Protein AF-A0A7C2ZJU1-F1 (afdb_monomer_lite)

Radius of gyration: 16.71 Å; chains: 1; bounding box: 27×35×54 Å

Foldseek 3Di:
DDDDDDPDQPPVNVVCCVLVPDDLFAAEDPAAVVQCVVVVHDQDPVNSVVLSVVLVVCVVVVHQWDWDDDDPKIFTAGSVSSYGPHIDD

Secondary structure (DSSP, 8-state):
------SS--HHHHHHHHHS-S--PPEEPHHHHHHHHHTT----HHHHHHHHHHHHHHHHTT-SEEEEEETTEEEEEETTTTEEEEEE-

pLDDT: mean 84.06, std 14.72, range [39.34, 95.19]

Structure (mmCIF, N/CA/C/O backbone):
data_AF-A0A7C2ZJU1-F1
#
_entry.id   AF-A0A7C2ZJU1-F1
#
loop_
_atom_site.group_PDB
_atom_site.id
_atom_site.type_symbol
_atom_site.label_atom_id
_atom_site.label_alt_id
_atom_site.label_comp_id
_atom_site.label_asym_id
_atom_site.label_entity_id
_atom_site.label_seq_id
_atom_site.pdbx_PDB_ins_code
_atom_site.Cartn_x
_atom_site.Cartn_y
_atom_site.Cartn_z
_atom_site.occupancy
_atom_site.B_iso_or_equiv
_atom_site.auth_seq_id
_atom_site.auth_comp_id
_atom_site.auth_asym_id
_atom_site.auth_atom_id
_atom_site.pdbx_PDB_model_num
ATOM 1 N N . MET A 1 1 ? 11.649 7.395 40.630 1.00 39.34 1 MET A N 1
ATOM 2 C CA . MET A 1 1 ? 12.334 7.275 39.316 1.00 39.34 1 MET A CA 1
ATOM 3 C C . MET A 1 1 ? 11.233 7.175 38.258 1.00 39.34 1 MET A C 1
ATOM 5 O O . MET A 1 1 ? 10.393 6.314 38.433 1.00 39.34 1 MET A O 1
ATOM 9 N N . ARG A 1 2 ? 11.061 8.006 37.221 1.00 42.34 2 ARG A N 1
ATOM 10 C CA . ARG A 1 2 ? 11.853 9.066 36.571 1.00 42.34 2 ARG A CA 1
ATOM 11 C C . ARG A 1 2 ? 10.908 10.242 36.242 1.00 42.34 2 ARG A C 1
ATOM 13 O O . ARG A 1 2 ? 9.827 10.015 35.708 1.00 42.3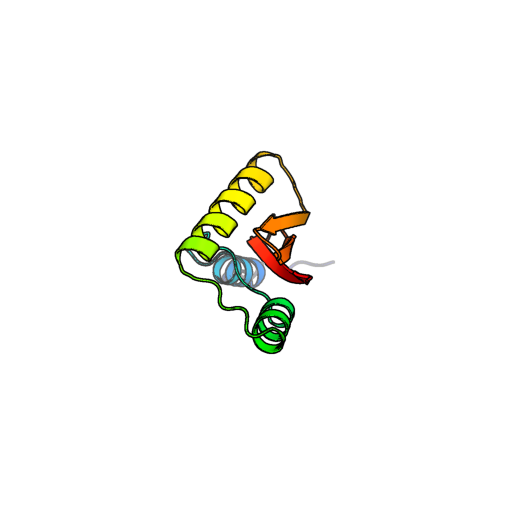4 2 ARG A O 1
ATOM 20 N N . SER A 1 3 ? 11.337 11.465 36.545 1.00 51.84 3 SER A N 1
ATOM 21 C CA . SER A 1 3 ? 10.737 12.718 36.061 1.00 51.84 3 SER A CA 1
ATOM 22 C C . SER A 1 3 ? 11.405 13.145 34.754 1.00 51.84 3 SER A C 1
ATOM 24 O O . SER A 1 3 ? 12.597 12.899 34.576 1.00 51.84 3 SER A O 1
ATOM 26 N N . GLY A 1 4 ? 10.665 13.829 33.876 1.00 46.00 4 GLY A N 1
ATOM 27 C CA . GLY A 1 4 ? 11.236 14.508 32.710 1.00 46.00 4 GLY A CA 1
ATOM 28 C C . GLY A 1 4 ? 10.194 15.003 31.707 1.00 46.00 4 GLY A C 1
ATOM 29 O O . GLY A 1 4 ? 10.135 14.496 30.594 1.00 46.00 4 GLY A O 1
ATOM 30 N N . LYS A 1 5 ? 9.360 15.981 32.088 1.00 52.00 5 LYS A N 1
ATOM 31 C CA . LYS A 1 5 ? 8.596 16.794 31.127 1.00 52.00 5 LYS A CA 1
ATOM 32 C C . LYS A 1 5 ? 9.502 17.933 30.652 1.00 52.00 5 LYS A C 1
ATOM 34 O O . LYS A 1 5 ? 9.741 18.861 31.417 1.00 52.00 5 LYS A O 1
ATOM 39 N N . SER A 1 6 ? 9.997 17.860 29.418 1.00 52.19 6 SER A N 1
ATOM 40 C CA . SER A 1 6 ? 10.590 18.996 28.709 1.00 52.19 6 SER A CA 1
ATOM 41 C C . SER A 1 6 ? 9.541 19.624 27.789 1.00 52.19 6 SER A C 1
ATOM 43 O O . SER A 1 6 ? 8.798 18.947 27.083 1.00 52.19 6 SER A O 1
ATOM 45 N N . SER A 1 7 ? 9.455 20.948 27.842 1.00 57.53 7 SER A N 1
ATOM 46 C CA . SER A 1 7 ? 8.560 21.828 27.090 1.00 57.53 7 SER A CA 1
ATOM 47 C C . SER A 1 7 ? 9.011 22.014 25.634 1.00 57.53 7 SER A C 1
ATOM 49 O O . SER A 1 7 ? 9.223 23.130 25.171 1.00 57.53 7 SER A O 1
ATOM 51 N N . GLY A 1 8 ? 9.164 20.905 24.916 1.00 60.78 8 GLY A N 1
ATOM 52 C CA . GLY A 1 8 ? 9.334 20.837 23.467 1.00 60.78 8 GLY A CA 1
ATOM 53 C C . GLY A 1 8 ? 8.417 19.742 22.931 1.00 60.78 8 GLY A C 1
ATOM 54 O O . GLY A 1 8 ? 8.115 18.792 23.652 1.00 60.78 8 GLY A O 1
ATOM 55 N N . LEU A 1 9 ? 7.907 19.890 21.707 1.00 64.38 9 LEU A N 1
ATOM 56 C CA . LEU A 1 9 ? 7.067 18.874 21.063 1.00 64.38 9 LEU A CA 1
ATOM 57 C C . LEU A 1 9 ? 7.729 17.495 21.224 1.00 64.38 9 LEU A C 1
ATOM 59 O O . LEU A 1 9 ? 8.836 17.297 20.731 1.00 64.38 9 LEU A O 1
ATOM 63 N N . SER A 1 10 ? 7.076 16.573 21.947 1.00 84.19 10 SER A N 1
ATOM 64 C CA . SER A 1 10 ? 7.620 15.224 22.156 1.00 84.19 10 SER A CA 1
ATOM 65 C C . SER A 1 10 ? 7.970 14.604 20.807 1.00 84.19 10 SER A C 1
ATOM 67 O O . SER A 1 10 ? 7.186 14.731 19.860 1.00 84.19 10 SER A O 1
ATOM 69 N N . PHE A 1 11 ? 9.108 13.912 20.731 1.00 83.38 11 PHE A N 1
ATOM 70 C CA . PHE A 1 11 ? 9.515 13.168 19.541 1.00 83.38 11 PHE A CA 1
ATOM 71 C C . PHE A 1 11 ? 8.379 12.270 19.039 1.00 83.38 11 PHE A C 1
ATOM 73 O O . PHE A 1 11 ? 8.095 12.279 17.847 1.00 83.38 11 PHE A O 1
ATOM 80 N N . ASP A 1 12 ? 7.636 11.622 19.943 1.00 80.00 12 ASP A N 1
ATOM 81 C CA . ASP A 1 12 ? 6.457 10.819 19.597 1.00 80.00 12 ASP A CA 1
ATOM 82 C C . ASP A 1 12 ? 5.396 11.605 18.818 1.00 80.00 12 ASP A C 1
ATOM 84 O O . ASP A 1 12 ? 4.814 11.085 17.873 1.00 80.00 12 ASP A O 1
ATOM 88 N N . ARG A 1 13 ? 5.148 12.876 19.168 1.00 78.00 13 ARG A N 1
ATOM 89 C CA . ARG A 1 13 ? 4.165 13.718 18.464 1.00 78.00 13 ARG A CA 1
ATOM 90 C C . ARG A 1 13 ? 4.661 14.154 17.095 1.00 78.00 13 ARG A C 1
ATOM 92 O O . ARG A 1 13 ? 3.867 14.220 16.161 1.00 78.00 13 ARG A O 1
ATOM 99 N N . VAL A 1 14 ? 5.946 14.483 16.978 1.00 83.00 14 VAL A N 1
ATOM 100 C CA . VAL A 1 14 ? 6.545 14.877 15.696 1.00 83.00 14 VAL A CA 1
ATOM 101 C C . VAL A 1 14 ? 6.608 13.671 14.763 1.00 83.00 14 VAL A C 1
ATOM 103 O O . VAL A 1 14 ? 6.196 13.772 13.612 1.00 83.00 14 VAL A O 1
ATOM 106 N N . LEU A 1 15 ? 7.027 12.516 15.278 1.00 77.62 15 LEU A N 1
ATOM 107 C CA . LEU A 1 15 ? 7.053 11.258 14.545 1.00 77.62 15 LEU A CA 1
ATOM 108 C C . LEU A 1 15 ? 5.646 10.839 14.115 1.00 77.62 15 LEU A C 1
ATOM 110 O O . LEU A 1 15 ? 5.461 10.514 12.946 1.00 77.62 15 LEU A O 1
ATOM 114 N N . ALA A 1 16 ? 4.652 10.907 15.008 1.00 71.81 16 ALA A N 1
ATOM 115 C CA . ALA A 1 16 ? 3.259 10.625 14.666 1.00 71.81 16 ALA A CA 1
ATOM 116 C C . ALA A 1 16 ? 2.758 11.567 13.565 1.00 71.81 16 ALA A C 1
ATOM 118 O O . ALA A 1 16 ? 2.262 11.100 12.549 1.00 71.81 16 ALA A O 1
ATOM 119 N N . ARG A 1 17 ? 2.990 12.880 13.686 1.00 70.88 17 ARG A N 1
ATOM 120 C CA . ARG A 1 17 ? 2.574 13.866 12.675 1.00 70.88 17 ARG A CA 1
ATOM 121 C C . ARG A 1 17 ? 3.228 13.644 11.306 1.00 70.88 17 ARG A C 1
ATOM 123 O O . ARG A 1 17 ? 2.570 13.827 10.289 1.00 70.88 17 ARG A O 1
ATOM 130 N N . LEU A 1 18 ? 4.508 13.269 11.273 1.00 71.00 18 LEU A N 1
ATOM 131 C CA . LEU A 1 18 ? 5.229 12.963 10.030 1.00 71.00 18 LEU A CA 1
ATOM 132 C C . LEU A 1 18 ? 4.802 11.614 9.431 1.00 71.00 18 LEU A C 1
ATOM 134 O O . LEU A 1 18 ? 4.777 11.457 8.212 1.00 71.00 18 LEU A O 1
ATOM 138 N N . SER A 1 19 ? 4.442 10.649 10.277 1.00 65.12 19 SER A N 1
ATOM 139 C CA . SER A 1 19 ? 3.973 9.323 9.854 1.00 65.12 19 SER A CA 1
ATOM 140 C C . SER A 1 19 ? 2.539 9.369 9.320 1.00 65.12 19 SER A C 1
ATOM 142 O O . SER A 1 19 ? 2.251 8.747 8.294 1.00 65.12 19 SER A O 1
ATOM 144 N N . ASP A 1 20 ? 1.682 10.162 9.967 1.00 62.16 20 ASP A N 1
ATOM 145 C CA . ASP A 1 20 ? 0.268 10.385 9.636 1.00 62.16 20 ASP A CA 1
ATOM 146 C C . ASP A 1 20 ? 0.057 11.426 8.526 1.00 62.16 20 ASP A C 1
ATOM 148 O O . ASP A 1 20 ? -1.088 11.740 8.207 1.00 62.16 20 ASP A O 1
ATOM 152 N N . GLY A 1 21 ? 1.143 11.967 7.955 1.00 53.75 21 GLY A N 1
ATOM 153 C CA . GLY A 1 21 ? 1.160 13.113 7.045 1.00 53.75 21 GLY A CA 1
ATOM 154 C C . GLY A 1 21 ? -0.026 13.186 6.081 1.00 53.75 21 GLY A C 1
ATOM 155 O O . GLY A 1 21 ? -0.046 12.454 5.102 1.00 53.75 21 GLY A O 1
ATOM 156 N N . GLU A 1 22 ? -0.976 14.071 6.413 1.00 51.69 22 GLU A N 1
ATOM 157 C CA . GLU A 1 22 ? -1.984 14.840 5.645 1.00 51.69 22 GLU A CA 1
ATOM 158 C C . GLU A 1 22 ? -2.664 14.260 4.387 1.00 51.69 22 GLU A C 1
ATOM 160 O O . GLU A 1 22 ? -3.514 14.916 3.797 1.00 51.69 22 GL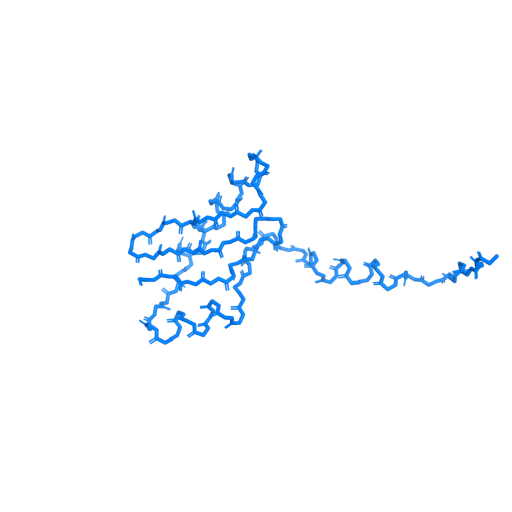U A O 1
ATOM 165 N N . ASN A 1 23 ? -2.406 13.020 3.995 1.00 53.78 23 ASN A N 1
ATOM 166 C CA . ASN A 1 23 ? -3.081 12.357 2.894 1.00 53.78 23 ASN A CA 1
ATOM 167 C C . ASN A 1 23 ? -3.260 10.885 3.249 1.00 53.78 23 ASN A C 1
ATOM 169 O O . ASN A 1 23 ? -2.306 10.110 3.302 1.00 53.78 23 ASN A O 1
ATOM 173 N N . ARG A 1 24 ? -4.513 10.478 3.480 1.00 70.06 24 ARG A N 1
ATOM 174 C CA . ARG A 1 24 ? -4.923 9.093 3.788 1.00 70.06 24 ARG A CA 1
ATOM 175 C C . ARG A 1 24 ? -4.768 8.145 2.584 1.00 70.06 24 ARG A C 1
ATOM 177 O O . ARG A 1 24 ? -5.538 7.197 2.436 1.00 70.06 24 ARG A O 1
ATOM 184 N N . SER A 1 25 ? -3.804 8.378 1.703 1.00 83.06 25 SER A N 1
ATOM 185 C CA . SER A 1 25 ? -3.482 7.478 0.602 1.00 83.06 25 SER A CA 1
ATOM 186 C C . SER A 1 25 ? -2.692 6.274 1.105 1.00 83.06 25 SER A C 1
ATOM 188 O O . SER A 1 25 ? -1.831 6.397 1.977 1.00 83.06 25 SER A O 1
ATOM 190 N N . VAL A 1 26 ? -2.970 5.112 0.528 1.00 91.00 26 VAL A N 1
ATOM 191 C CA . VAL A 1 26 ? -2.236 3.878 0.785 1.00 91.00 26 VAL A CA 1
ATOM 192 C C . VAL A 1 26 ? -0.788 4.019 0.318 1.00 91.00 26 VAL A C 1
ATOM 194 O O . VAL A 1 26 ? -0.520 4.455 -0.801 1.00 91.00 26 VAL A O 1
ATOM 197 N N . LYS A 1 27 ? 0.144 3.626 1.185 1.00 91.88 27 LYS A N 1
ATOM 198 C CA . LYS A 1 27 ? 1.587 3.605 0.931 1.00 91.88 27 LYS A CA 1
ATOM 199 C C . LYS A 1 27 ? 2.003 2.233 0.398 1.00 91.88 27 LYS A C 1
ATOM 201 O O . LYS A 1 27 ? 1.452 1.211 0.803 1.00 91.88 27 LYS A O 1
ATOM 206 N N . ILE A 1 28 ? 3.003 2.193 -0.475 1.00 92.75 28 ILE A N 1
ATOM 207 C CA . ILE A 1 28 ? 3.629 0.948 -0.940 1.00 92.75 28 ILE A CA 1
ATOM 208 C C . ILE A 1 28 ? 4.947 0.778 -0.176 1.00 92.75 28 ILE A C 1
ATOM 210 O O . ILE A 1 28 ? 5.737 1.717 -0.100 1.00 92.75 28 ILE A O 1
ATOM 214 N N . SER A 1 29 ? 5.182 -0.387 0.432 1.00 94.25 29 SER A N 1
ATOM 215 C CA . SER A 1 29 ? 6.467 -0.675 1.078 1.00 94.25 29 SER A CA 1
ATOM 216 C C . SER A 1 29 ? 7.568 -0.906 0.036 1.00 94.25 29 SER A C 1
ATOM 218 O O . SER A 1 29 ? 7.292 -1.316 -1.091 1.00 94.25 29 SER A O 1
ATOM 220 N N . ALA A 1 30 ? 8.831 -0.765 0.443 1.00 92.69 30 ALA A N 1
ATOM 221 C CA . ALA A 1 30 ? 9.971 -1.089 -0.417 1.00 92.69 30 ALA A CA 1
ATOM 222 C C . ALA A 1 30 ? 9.944 -2.544 -0.927 1.00 92.69 30 ALA A C 1
ATOM 224 O O . ALA A 1 30 ? 10.367 -2.824 -2.046 1.00 92.69 30 ALA A O 1
ATOM 225 N N . HIS A 1 31 ? 9.424 -3.481 -0.126 1.00 92.25 31 HIS A N 1
ATOM 226 C CA . HIS A 1 31 ? 9.327 -4.884 -0.523 1.00 92.25 31 HIS A CA 1
ATOM 227 C C . HIS A 1 31 ? 8.236 -5.099 -1.582 1.00 92.25 31 HIS A C 1
ATOM 229 O O . HIS A 1 31 ? 8.483 -5.757 -2.593 1.00 92.25 31 HIS A O 1
ATOM 235 N N . ALA A 1 32 ? 7.063 -4.488 -1.394 1.00 92.88 32 ALA A N 1
ATOM 236 C CA . ALA A 1 32 ? 5.994 -4.503 -2.386 1.00 92.88 32 ALA A CA 1
ATOM 237 C C . ALA A 1 32 ? 6.436 -3.835 -3.696 1.00 92.88 32 ALA A C 1
ATOM 239 O O . ALA A 1 32 ? 6.241 -4.402 -4.767 1.00 92.88 32 ALA A O 1
ATOM 240 N N . GLU A 1 33 ? 7.095 -2.678 -3.623 1.00 93.81 33 GLU A N 1
ATOM 241 C CA . GLU A 1 33 ? 7.609 -1.969 -4.796 1.00 93.81 33 GLU A CA 1
ATOM 242 C C . GLU A 1 33 ? 8.643 -2.805 -5.562 1.00 93.81 33 GLU A C 1
ATOM 244 O O . GLU A 1 33 ? 8.525 -2.978 -6.776 1.00 93.81 33 GLU A O 1
ATOM 249 N N . ALA A 1 34 ? 9.629 -3.382 -4.864 1.00 93.50 34 ALA A N 1
ATOM 250 C CA . ALA A 1 34 ? 10.631 -4.246 -5.482 1.00 93.50 34 ALA A CA 1
ATOM 251 C C . ALA A 1 34 ? 9.980 -5.431 -6.209 1.00 93.50 34 ALA A C 1
ATOM 253 O O . ALA A 1 34 ? 10.357 -5.754 -7.337 1.00 93.50 34 ALA A O 1
ATOM 254 N N . ARG A 1 35 ? 8.966 -6.044 -5.593 1.00 92.56 35 ARG A N 1
ATOM 255 C CA . ARG A 1 35 ? 8.248 -7.192 -6.147 1.00 92.56 35 ARG A CA 1
ATOM 256 C C . ARG A 1 35 ? 7.414 -6.827 -7.378 1.00 92.56 35 ARG A C 1
ATOM 258 O O . ARG A 1 35 ? 7.480 -7.538 -8.380 1.00 92.56 35 ARG A O 1
ATOM 265 N N . LEU A 1 36 ? 6.708 -5.696 -7.342 1.00 92.44 36 LEU A N 1
ATOM 266 C CA . LEU A 1 36 ? 5.978 -5.153 -8.494 1.00 92.44 36 LEU A CA 1
ATOM 267 C C . LEU A 1 36 ? 6.933 -4.863 -9.661 1.00 92.44 36 LEU A C 1
ATOM 269 O O . LEU A 1 36 ? 6.680 -5.292 -10.785 1.00 92.44 36 LEU A O 1
ATOM 273 N N . ARG A 1 37 ? 8.087 -4.235 -9.390 1.00 93.06 37 ARG A N 1
ATOM 274 C CA . ARG A 1 37 ? 9.115 -3.964 -10.410 1.00 93.06 37 ARG A CA 1
ATOM 275 C C . ARG A 1 37 ? 9.702 -5.244 -11.004 1.00 93.06 37 ARG A C 1
ATOM 277 O O . ARG A 1 37 ? 9.829 -5.331 -12.222 1.00 93.06 37 ARG A O 1
ATOM 284 N N . GLN A 1 38 ? 10.015 -6.248 -10.179 1.00 93.62 38 GLN A N 1
ATOM 285 C CA . GLN A 1 38 ? 10.508 -7.556 -10.640 1.00 93.62 38 GLN A CA 1
ATOM 286 C C . GLN A 1 38 ? 9.536 -8.233 -11.611 1.00 93.62 38 GLN A C 1
ATOM 288 O O . GLN A 1 38 ? 9.962 -8.846 -12.587 1.00 93.62 38 GLN A O 1
ATOM 293 N N . ARG A 1 39 ? 8.233 -8.100 -11.357 1.00 90.38 39 ARG A N 1
ATOM 294 C CA . ARG A 1 39 ? 7.171 -8.661 -12.198 1.00 90.38 39 ARG A CA 1
ATOM 295 C C . ARG A 1 39 ? 6.726 -7.733 -13.331 1.00 90.38 39 ARG A C 1
ATOM 297 O O . ARG A 1 39 ? 5.846 -8.108 -14.093 1.00 90.38 39 ARG A O 1
ATOM 304 N N . ARG A 1 40 ? 7.335 -6.547 -13.466 1.00 92.12 40 ARG A N 1
ATOM 305 C CA . ARG A 1 40 ? 6.929 -5.489 -14.412 1.00 92.12 40 ARG A CA 1
ATOM 306 C C . ARG A 1 40 ? 5.447 -5.115 -14.288 1.00 92.12 40 ARG A C 1
ATOM 308 O O . ARG A 1 40 ? 4.787 -4.819 -15.280 1.00 92.12 40 ARG A O 1
ATOM 315 N N . ILE A 1 41 ? 4.936 -5.130 -13.060 1.00 90.62 41 ILE A N 1
ATOM 316 C CA . ILE A 1 41 ? 3.576 -4.716 -12.735 1.00 90.62 41 ILE A CA 1
ATOM 317 C C . ILE A 1 41 ? 3.611 -3.230 -12.399 1.00 90.62 41 ILE A C 1
ATOM 319 O O . ILE A 1 41 ? 4.343 -2.797 -11.507 1.00 90.62 41 ILE A O 1
ATOM 323 N N . TYR A 1 42 ? 2.793 -2.459 -13.106 1.00 90.19 42 TYR A N 1
ATOM 324 C CA . TYR A 1 42 ? 2.623 -1.031 -12.884 1.00 90.19 42 TYR A CA 1
ATOM 325 C C . TYR A 1 42 ? 1.205 -0.790 -12.383 1.00 90.19 42 TYR A C 1
ATOM 327 O O . TYR A 1 42 ? 0.241 -1.176 -13.040 1.00 90.19 42 TYR A O 1
ATOM 335 N N . LEU A 1 43 ? 1.083 -0.169 -11.211 1.00 89.88 43 LEU A N 1
ATOM 336 C CA . LEU A 1 43 ? -0.212 0.227 -10.669 1.00 89.88 43 LEU A CA 1
ATOM 337 C C . LEU A 1 43 ? -0.610 1.560 -11.298 1.00 89.88 43 LEU A C 1
ATOM 339 O O . LEU A 1 43 ? 0.090 2.561 -11.137 1.00 89.88 43 LEU A O 1
ATOM 343 N N . SER A 1 44 ? -1.723 1.567 -12.028 1.00 93.06 44 SER A N 1
ATOM 344 C CA . SER A 1 44 ? -2.303 2.803 -12.551 1.00 93.06 44 SER A CA 1
ATOM 345 C C . SER A 1 44 ? -2.937 3.632 -11.429 1.00 93.06 44 SER A C 1
ATOM 347 O O . SER A 1 44 ? -3.182 3.137 -10.324 1.00 93.06 44 SER A O 1
ATOM 349 N N . SER A 1 45 ? -3.273 4.892 -11.715 1.00 91.38 45 SER A N 1
ATOM 350 C CA . SER A 1 45 ? -4.044 5.724 -10.783 1.00 91.38 45 SER A CA 1
ATOM 351 C C . SER A 1 45 ? -5.374 5.065 -10.394 1.00 91.38 45 SER A C 1
ATOM 353 O O . SER A 1 45 ? -5.756 5.102 -9.228 1.00 91.38 45 SER A O 1
ATOM 355 N N . GLU A 1 46 ? -6.039 4.388 -11.337 1.00 93.25 46 GLU A N 1
ATOM 356 C CA . GLU A 1 46 ? -7.289 3.668 -11.072 1.00 93.25 46 GLU A CA 1
ATOM 357 C C . GLU A 1 46 ? -7.075 2.470 -10.132 1.00 93.25 46 GLU A C 1
ATOM 359 O O . GLU A 1 46 ? -7.870 2.236 -9.219 1.00 93.25 46 GLU A O 1
ATOM 364 N N . ASP A 1 47 ? -5.981 1.724 -10.314 1.00 92.56 47 ASP A N 1
ATOM 365 C CA . ASP A 1 47 ? -5.625 0.617 -9.422 1.00 92.56 47 ASP A CA 1
ATOM 366 C C . ASP A 1 47 ? -5.351 1.135 -8.004 1.00 92.56 47 ASP A C 1
ATOM 368 O O . ASP A 1 47 ? -5.865 0.587 -7.027 1.00 92.56 47 ASP A O 1
ATOM 372 N N . MET A 1 48 ? -4.624 2.248 -7.881 1.00 92.56 48 MET A N 1
ATOM 373 C CA . MET A 1 48 ? -4.368 2.891 -6.591 1.00 92.56 48 MET A CA 1
ATOM 374 C C . MET A 1 48 ? -5.655 3.366 -5.913 1.00 92.56 48 MET A C 1
ATOM 376 O O . MET A 1 48 ? -5.819 3.193 -4.703 1.00 92.56 48 MET A O 1
ATOM 380 N N . GLU A 1 49 ? -6.610 3.916 -6.659 1.00 93.06 49 GLU A N 1
ATOM 381 C CA . GLU A 1 49 ? -7.924 4.257 -6.114 1.00 93.06 49 GLU A CA 1
ATOM 382 C C . GLU A 1 49 ? -8.704 3.029 -5.629 1.00 93.06 49 GLU A C 1
ATOM 384 O O . GLU A 1 49 ? -9.330 3.071 -4.565 1.00 93.06 49 GLU A O 1
ATOM 389 N N . ARG A 1 50 ? -8.672 1.921 -6.380 1.00 93.12 50 ARG A N 1
ATOM 390 C CA . ARG A 1 50 ? -9.317 0.661 -5.975 1.00 93.12 50 ARG A CA 1
ATOM 391 C C . ARG A 1 50 ? -8.711 0.127 -4.682 1.00 93.12 50 ARG A C 1
ATOM 393 O O . ARG A 1 50 ? -9.462 -0.233 -3.775 1.00 93.12 50 ARG A O 1
ATOM 400 N N . ILE A 1 51 ? -7.382 0.144 -4.571 1.00 93.62 51 ILE A N 1
ATOM 401 C CA . ILE A 1 51 ? -6.657 -0.245 -3.356 1.00 93.62 51 ILE A CA 1
ATOM 402 C C . ILE A 1 51 ? -7.071 0.655 -2.185 1.00 93.62 51 ILE A C 1
ATOM 404 O O . ILE A 1 51 ? -7.457 0.143 -1.136 1.00 93.62 51 ILE A O 1
ATOM 408 N N . ASN A 1 52 ? -7.084 1.979 -2.369 1.00 93.50 52 ASN A N 1
ATOM 409 C CA . ASN A 1 52 ? -7.516 2.932 -1.342 1.00 93.50 52 ASN A CA 1
ATOM 410 C C . ASN A 1 52 ? -8.934 2.638 -0.832 1.00 93.50 52 ASN A C 1
ATOM 412 O O . ASN A 1 52 ? -9.148 2.537 0.376 1.00 93.50 52 ASN A O 1
ATOM 416 N N . ARG A 1 53 ? -9.899 2.445 -1.743 1.00 93.69 53 ARG A N 1
ATOM 417 C CA . ARG A 1 53 ? -11.290 2.120 -1.381 1.00 93.69 53 ARG A CA 1
ATOM 418 C C . ARG A 1 53 ? -11.400 0.788 -0.645 1.00 93.69 53 ARG A C 1
ATOM 420 O O . ARG A 1 53 ? -12.207 0.661 0.272 1.00 93.69 53 ARG A O 1
ATOM 427 N N . ALA A 1 54 ? -10.622 -0.213 -1.046 1.00 93.19 54 ALA A N 1
ATOM 428 C CA . ALA A 1 54 ? -10.636 -1.511 -0.387 1.00 93.19 54 ALA A CA 1
ATOM 429 C C . ALA A 1 54 ? -10.050 -1.437 1.029 1.00 93.19 54 ALA A C 1
ATOM 431 O O . ALA A 1 54 ? -10.638 -1.987 1.958 1.00 93.19 54 ALA A O 1
ATOM 432 N N . VAL A 1 55 ? -8.941 -0.714 1.209 1.00 93.81 55 VAL A N 1
ATOM 433 C CA . VAL A 1 55 ? -8.347 -0.477 2.533 1.00 93.81 55 VAL A CA 1
ATOM 434 C C . VAL A 1 55 ? -9.312 0.275 3.439 1.00 93.81 55 VAL A C 1
ATOM 436 O O . VAL A 1 55 ? -9.457 -0.116 4.593 1.00 93.81 55 VAL A O 1
ATOM 439 N N . GLU A 1 56 ? -10.028 1.275 2.922 1.00 93.00 56 GLU A N 1
ATOM 440 C CA . GLU A 1 56 ? -11.046 1.994 3.695 1.00 93.00 56 GLU A CA 1
ATOM 441 C C . GLU A 1 56 ? -12.144 1.051 4.203 1.00 93.00 56 GLU A C 1
ATOM 443 O O . GLU A 1 56 ? -12.383 0.973 5.404 1.00 93.00 56 GLU A O 1
ATOM 448 N N . LYS A 1 57 ? -12.723 0.233 3.317 1.00 93.69 57 LYS A N 1
ATOM 449 C CA . LYS A 1 57 ? -13.758 -0.748 3.690 1.00 93.69 57 LYS A CA 1
ATOM 450 C C . LYS A 1 57 ? -13.274 -1.770 4.718 1.00 93.69 57 LYS A C 1
ATOM 452 O O . LYS A 1 57 ? -14.048 -2.231 5.552 1.00 93.69 57 LYS A O 1
ATOM 457 N N . MET A 1 58 ? -12.013 -2.187 4.635 1.00 93.75 58 MET A N 1
ATOM 458 C CA . MET A 1 58 ? -11.423 -3.112 5.606 1.00 93.75 58 MET A CA 1
ATOM 459 C C . MET A 1 58 ? -11.188 -2.421 6.952 1.00 93.75 58 MET A C 1
ATOM 461 O O . MET A 1 58 ? -11.441 -3.018 7.998 1.00 93.75 58 MET A O 1
ATOM 465 N N . ASN A 1 59 ? -10.775 -1.153 6.927 1.00 92.56 59 ASN A N 1
ATOM 466 C CA . ASN A 1 59 ? -10.584 -0.335 8.118 1.00 92.56 59 ASN A CA 1
ATOM 467 C C . ASN A 1 59 ? -11.908 -0.084 8.854 1.00 92.56 59 ASN A C 1
ATOM 469 O O . ASN A 1 59 ? -11.973 -0.268 10.067 1.00 92.56 59 ASN A O 1
ATOM 473 N N . GLU A 1 60 ? -12.981 0.237 8.125 1.00 93.31 60 GLU A N 1
ATOM 474 C CA . GLU A 1 60 ? -14.343 0.377 8.669 1.00 93.31 60 GLU A CA 1
ATOM 475 C C . GLU A 1 60 ? -14.820 -0.895 9.385 1.00 93.31 60 GLU A C 1
ATOM 477 O O . GLU A 1 60 ? -15.532 -0.831 10.384 1.00 93.31 60 GLU A O 1
ATOM 482 N N . LYS A 1 61 ? -14.385 -2.066 8.910 1.00 92.88 61 LYS A N 1
ATOM 483 C CA . LYS A 1 61 ? -14.688 -3.373 9.513 1.00 92.88 61 LYS A CA 1
ATOM 484 C C . LYS A 1 61 ? -13.738 -3.761 10.651 1.00 92.88 61 LYS A C 1
ATOM 486 O O . LYS A 1 61 ? -13.847 -4.862 11.185 1.00 92.88 61 LYS A O 1
ATOM 491 N N . GLY A 1 62 ? -12.794 -2.893 11.014 1.00 91.38 62 GLY A N 1
ATOM 492 C CA . GLY A 1 62 ? -11.825 -3.138 12.081 1.00 91.38 62 GLY A CA 1
ATOM 493 C C . GLY A 1 62 ? -10.734 -4.151 11.724 1.00 91.38 62 GLY A C 1
ATOM 494 O O . GLY A 1 62 ? -10.064 -4.673 12.623 1.00 91.38 62 GLY A O 1
ATOM 495 N N . ALA A 1 63 ? -10.533 -4.444 10.436 1.00 93.62 63 ALA A N 1
ATOM 496 C CA . ALA A 1 63 ? -9.453 -5.317 10.003 1.00 93.62 63 ALA A CA 1
ATOM 497 C C . ALA A 1 63 ? -8.095 -4.677 10.328 1.00 93.62 63 ALA A C 1
ATOM 499 O O . ALA A 1 63 ? -7.891 -3.475 10.160 1.00 93.62 63 ALA 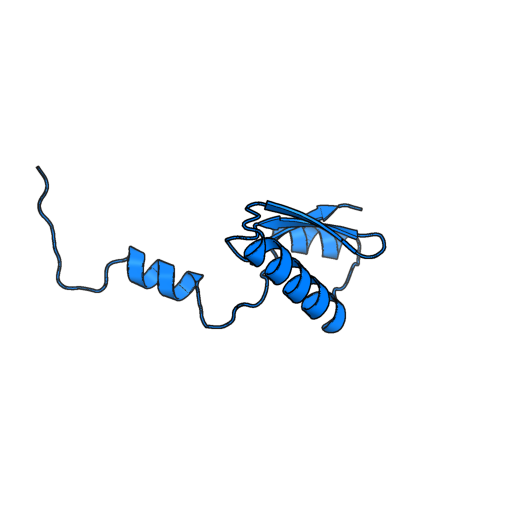A O 1
ATOM 500 N N . LYS A 1 64 ? -7.149 -5.485 10.814 1.00 91.94 64 LYS A N 1
ATOM 501 C CA . LYS A 1 64 ? -5.790 -5.019 11.140 1.00 91.94 64 LYS A CA 1
ATOM 502 C C . LYS A 1 64 ? -4.844 -5.229 9.965 1.00 91.94 64 LYS A C 1
ATOM 504 O O . LYS A 1 64 ? -4.101 -4.329 9.585 1.00 91.94 64 LYS A O 1
ATOM 509 N N . GLU A 1 65 ? -4.922 -6.422 9.397 1.00 93.81 65 GLU A N 1
ATOM 510 C CA . GLU A 1 65 ? -4.163 -6.885 8.247 1.00 93.81 65 GLU A CA 1
ATOM 511 C C . GLU A 1 65 ? -5.113 -7.667 7.353 1.00 93.81 65 GLU A C 1
ATOM 513 O O . GLU A 1 65 ? -6.084 -8.263 7.834 1.00 93.81 65 GLU A O 1
ATOM 518 N N . SER A 1 66 ? -4.892 -7.618 6.047 1.00 94.25 66 SER A N 1
ATOM 519 C CA . SER A 1 66 ? -5.761 -8.296 5.091 1.00 94.25 66 SER A CA 1
ATOM 520 C C . SER A 1 66 ? -5.033 -8.598 3.793 1.00 94.25 66 SER A C 1
ATOM 522 O O . SER A 1 66 ? -4.139 -7.860 3.377 1.00 94.25 66 SER A O 1
ATOM 524 N N . LEU A 1 67 ? -5.454 -9.685 3.150 1.00 94.31 67 LEU A N 1
ATOM 525 C CA . LEU A 1 67 ? -5.080 -10.008 1.783 1.00 94.31 67 LEU A CA 1
ATOM 526 C C . LEU A 1 67 ? -6.108 -9.384 0.836 1.00 94.31 67 LEU A C 1
ATOM 528 O O . LEU A 1 67 ? -7.297 -9.690 0.914 1.00 94.31 67 LEU A O 1
ATOM 532 N N . LEU A 1 68 ? -5.649 -8.511 -0.052 1.00 93.00 68 LEU A N 1
ATOM 533 C CA . LEU A 1 68 ? -6.457 -7.896 -1.094 1.00 93.00 68 LEU A CA 1
ATOM 534 C C . LEU A 1 68 ? -6.184 -8.600 -2.423 1.00 93.00 68 LEU A C 1
ATOM 536 O O . LEU A 1 68 ? -5.062 -8.563 -2.913 1.00 93.00 68 LEU A O 1
ATOM 540 N N . LEU A 1 69 ? -7.209 -9.198 -3.020 1.00 91.94 69 LEU A N 1
ATOM 541 C CA . LEU A 1 69 ? -7.126 -9.800 -4.351 1.00 91.94 69 LEU A CA 1
ATOM 542 C C . LEU A 1 69 ? -7.652 -8.816 -5.396 1.00 91.94 69 LEU A C 1
ATOM 544 O O . LEU A 1 69 ? -8.758 -8.289 -5.260 1.00 91.94 69 LEU A O 1
ATOM 548 N N . MET A 1 70 ? -6.863 -8.562 -6.436 1.00 86.00 70 MET A N 1
ATOM 549 C CA . MET A 1 70 ? -7.219 -7.658 -7.521 1.00 86.00 70 MET A CA 1
ATOM 550 C C . MET A 1 70 ? -6.672 -8.185 -8.849 1.00 86.00 70 MET A C 1
ATOM 552 O O . MET A 1 70 ? -5.466 -8.158 -9.076 1.00 86.00 70 MET A O 1
ATOM 556 N N . ARG A 1 71 ? -7.570 -8.597 -9.755 1.00 83.56 71 ARG A N 1
ATOM 557 C CA . ARG A 1 71 ? -7.206 -9.290 -11.006 1.00 83.56 71 ARG A CA 1
ATOM 558 C C . ARG A 1 71 ? -6.384 -10.546 -10.665 1.00 83.56 71 ARG A C 1
ATOM 560 O O . ARG A 1 71 ? -6.875 -11.362 -9.893 1.00 83.56 71 ARG A O 1
ATOM 567 N N . ASP A 1 72 ? -5.148 -10.624 -11.145 1.00 84.62 72 ASP A N 1
ATOM 568 C CA . ASP A 1 72 ? -4.198 -11.713 -10.892 1.00 84.62 72 ASP A CA 1
ATOM 569 C C . ASP A 1 72 ? -3.160 -11.357 -9.807 1.00 84.62 72 ASP A C 1
ATOM 571 O O . ASP A 1 72 ? -2.148 -12.027 -9.657 1.00 84.62 72 ASP A O 1
ATOM 575 N N . LEU A 1 73 ? -3.383 -10.276 -9.047 1.00 89.50 73 LEU A N 1
ATOM 576 C CA . LEU A 1 73 ? -2.465 -9.786 -8.019 1.00 89.50 73 LEU A CA 1
ATOM 577 C C . LEU A 1 73 ? -3.069 -9.953 -6.623 1.00 89.50 73 LEU A C 1
ATOM 579 O O . LEU A 1 73 ? -4.173 -9.473 -6.352 1.00 89.50 73 LEU A O 1
ATOM 583 N N . ALA A 1 74 ? -2.315 -10.549 -5.702 1.00 92.94 74 ALA A N 1
ATOM 584 C CA . ALA A 1 74 ? -2.638 -10.556 -4.280 1.00 92.94 74 ALA A CA 1
ATOM 585 C C . ALA A 1 74 ? -1.734 -9.571 -3.527 1.00 92.94 74 ALA A C 1
ATOM 587 O O . ALA A 1 74 ? -0.515 -9.614 -3.627 1.00 92.94 74 ALA A O 1
ATOM 588 N N . LEU A 1 75 ? -2.309 -8.674 -2.736 1.00 94.44 75 LEU A N 1
ATOM 589 C CA . LEU A 1 75 ? -1.580 -7.672 -1.966 1.00 94.44 75 LEU A CA 1
ATOM 590 C C . LEU A 1 75 ? -1.774 -7.933 -0.477 1.00 94.44 75 LEU A C 1
ATOM 592 O O . LEU A 1 75 ? -2.902 -7.923 0.014 1.00 94.44 75 LEU A O 1
ATOM 596 N N . LEU A 1 76 ? -0.683 -8.131 0.259 1.00 95.19 76 LEU A N 1
ATOM 597 C CA . LEU A 1 76 ? -0.737 -8.172 1.719 1.00 95.19 76 LEU A CA 1
ATOM 598 C C . LEU A 1 76 ? -0.695 -6.741 2.246 1.00 95.19 76 LEU A C 1
ATOM 600 O O . LEU A 1 76 ? 0.278 -6.026 2.000 1.00 95.19 76 LEU A O 1
ATOM 604 N N . VAL A 1 77 ? -1.725 -6.320 2.974 1.00 95.12 77 VAL A N 1
ATOM 605 C CA . VAL A 1 77 ? -1.883 -4.928 3.405 1.00 95.12 77 VAL A CA 1
ATOM 606 C C . VAL A 1 77 ? -2.002 -4.835 4.921 1.00 95.12 77 VAL A C 1
ATOM 608 O O . VAL A 1 77 ? -2.819 -5.516 5.539 1.00 95.12 77 VAL A O 1
ATOM 611 N N . ASN A 1 78 ? -1.227 -3.928 5.514 1.00 94.50 78 ASN A N 1
ATOM 612 C CA . ASN A 1 78 ? -1.469 -3.430 6.859 1.00 94.50 78 ASN A CA 1
ATOM 613 C C . ASN A 1 78 ? -2.530 -2.329 6.781 1.00 94.50 78 ASN A C 1
ATOM 615 O O . ASN A 1 78 ? -2.267 -1.234 6.281 1.00 94.50 78 ASN A O 1
ATOM 619 N N . VAL A 1 79 ? -3.735 -2.625 7.258 1.00 92.94 79 VAL A N 1
ATOM 620 C CA . VAL A 1 79 ? -4.899 -1.741 7.128 1.00 92.94 79 VAL A CA 1
ATOM 621 C C . VAL A 1 79 ? -4.769 -0.534 8.057 1.00 92.94 79 VAL A C 1
ATOM 623 O O . VAL A 1 79 ? -5.049 0.588 7.642 1.00 92.94 79 VAL A O 1
ATOM 626 N N . ARG A 1 80 ? -4.248 -0.739 9.274 1.00 89.62 80 A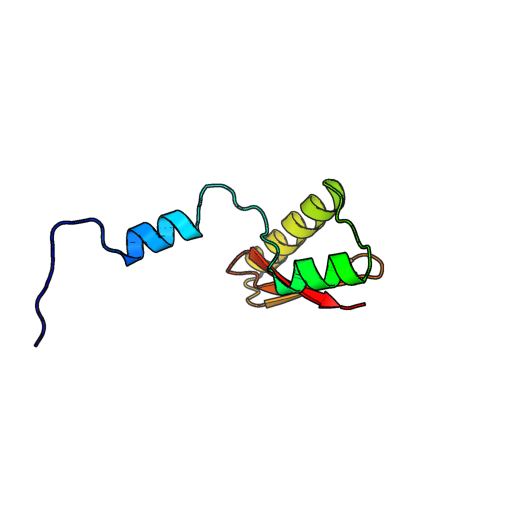RG A N 1
ATOM 627 C CA . ARG A 1 80 ? -4.046 0.326 10.275 1.00 89.62 80 ARG A CA 1
ATOM 628 C C . ARG A 1 80 ? -3.067 1.390 9.803 1.00 89.62 80 ARG A C 1
ATOM 630 O O . ARG A 1 80 ? -3.334 2.577 9.934 1.00 89.62 80 ARG A O 1
ATOM 637 N N . ASN A 1 81 ? -1.955 0.946 9.229 1.00 89.38 81 ASN A N 1
ATOM 638 C CA . ASN A 1 81 ? -0.904 1.826 8.728 1.00 89.38 81 ASN A CA 1
ATOM 639 C C . ASN A 1 81 ? -1.146 2.240 7.269 1.00 89.38 81 ASN A C 1
ATOM 641 O O . ASN A 1 81 ? -0.370 3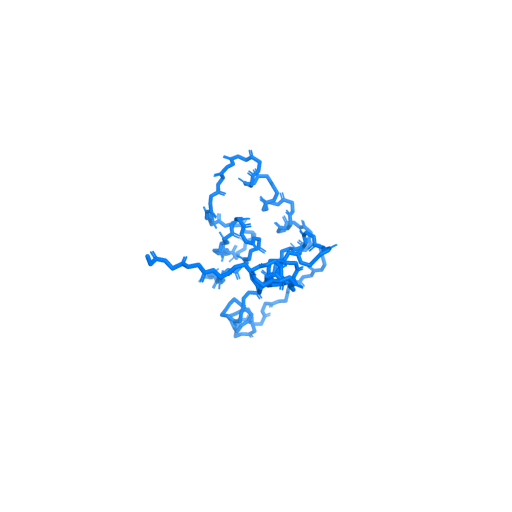.022 6.726 1.00 89.38 81 ASN A O 1
ATOM 645 N N . ARG A 1 82 ? -2.204 1.704 6.637 1.00 92.19 82 ARG A N 1
ATOM 646 C CA . ARG A 1 82 ? -2.555 1.891 5.223 1.00 92.19 82 ARG A CA 1
ATOM 647 C C . ARG A 1 82 ? -1.364 1.610 4.303 1.00 92.19 82 ARG A C 1
ATOM 649 O O . ARG A 1 82 ? -1.062 2.400 3.416 1.00 92.19 82 ARG A O 1
ATOM 656 N N . THR A 1 83 ? -0.684 0.484 4.514 1.00 93.31 83 THR A N 1
ATOM 657 C CA . THR A 1 83 ? 0.558 0.144 3.800 1.00 93.31 83 THR A CA 1
ATOM 658 C C . THR A 1 83 ? 0.461 -1.220 3.135 1.00 93.31 83 THR A C 1
ATOM 660 O O . THR A 1 83 ? 0.216 -2.220 3.808 1.00 93.31 83 THR A O 1
ATOM 663 N N . VAL A 1 84 ? 0.726 -1.290 1.830 1.00 94.25 84 VAL A N 1
ATOM 664 C CA . VAL A 1 84 ? 0.946 -2.553 1.115 1.00 94.25 84 VAL A CA 1
ATOM 665 C C . VAL A 1 84 ? 2.321 -3.090 1.494 1.00 94.25 84 VAL A C 1
ATOM 667 O O . VAL A 1 84 ? 3.344 -2.481 1.188 1.00 94.25 84 VAL A O 1
ATOM 670 N N . I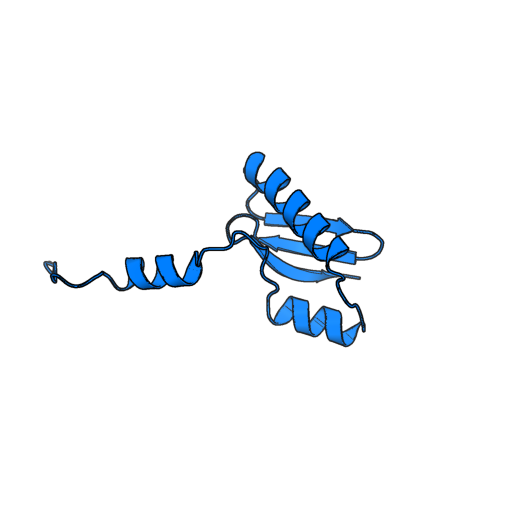LE A 1 85 ? 2.344 -4.227 2.180 1.00 93.88 85 ILE A N 1
ATOM 671 C CA . ILE A 1 85 ? 3.557 -4.881 2.667 1.00 93.88 85 ILE A CA 1
ATOM 672 C C . ILE A 1 85 ? 4.230 -5.660 1.539 1.00 93.88 85 ILE A C 1
ATOM 674 O O . ILE A 1 85 ? 5.430 -5.499 1.335 1.00 93.88 85 ILE A O 1
ATOM 678 N N . THR A 1 86 ? 3.480 -6.489 0.809 1.00 92.38 86 THR A N 1
ATOM 679 C CA . THR A 1 86 ? 4.016 -7.295 -0.296 1.00 92.38 86 THR A CA 1
ATOM 680 C C . THR A 1 86 ? 2.984 -7.529 -1.393 1.00 92.38 86 THR A C 1
ATOM 682 O O . THR A 1 86 ? 1.785 -7.344 -1.176 1.00 92.38 86 THR A O 1
ATOM 685 N N . ALA A 1 87 ? 3.474 -7.952 -2.555 1.00 89.75 87 ALA A N 1
ATOM 686 C CA . ALA A 1 87 ? 2.694 -8.364 -3.710 1.00 89.75 87 ALA A CA 1
ATOM 687 C C . ALA A 1 87 ? 2.989 -9.840 -4.031 1.00 89.75 87 ALA A C 1
ATOM 689 O O . ALA A 1 87 ? 4.142 -10.246 -4.180 1.00 89.75 87 ALA A O 1
ATOM 690 N N . LEU A 1 88 ? 1.945 -10.647 -4.123 1.00 85.56 88 LEU A N 1
ATOM 691 C CA . LEU A 1 88 ? 1.972 -12.060 -4.462 1.00 85.56 88 LEU A CA 1
ATOM 692 C C . LEU A 1 88 ? 1.311 -12.229 -5.835 1.00 85.56 88 LEU A C 1
ATOM 694 O O . LEU A 1 88 ? 0.317 -11.569 -6.131 1.00 85.56 88 LEU A O 1
ATOM 698 N N . ASP A 1 89 ? 1.911 -13.094 -6.638 1.00 65.81 89 ASP A N 1
ATOM 699 C CA . ASP A 1 89 ? 1.491 -13.537 -7.971 1.00 65.81 89 ASP A CA 1
ATOM 700 C C . ASP A 1 89 ? 1.542 -15.062 -7.934 1.00 65.81 89 ASP A C 1
ATOM 702 O O . ASP A 1 89 ? 2.644 -15.556 -7.571 1.00 65.81 89 ASP A O 1
#

Sequence (89 aa):
MRSGKSSGLSFDRVLARLSDGENRSVKISAHAEARLRQRRIYLSSEDMERINRAVEKMNEKGAKESLLLMRDLALLVNVRNRTVITALD